Protein AF-A0A7W1GN73-F1 (afdb_monomer_lite)

pLDDT: mean 85.64, std 8.31, range [59.53, 94.75]

Radius of gyration: 16.63 Å; chains: 1; bounding box: 32×17×41 Å

Foldseek 3Di:
DDKDWDWDQDPVGIDIDIDDDDDDLVVVLVVLVVVPDPCSVVVSVVVD

Sequence (48 aa):
MAEYALVSLAPSGPAVEFRRVPYSVDELRDAVLASGRPNAERHIAMYR

Structure (mmCIF, N/CA/C/O backbone):
data_AF-A0A7W1GN73-F1
#
_entry.id   AF-A0A7W1GN73-F1
#
loop_
_atom_site.group_PDB
_atom_site.id
_atom_site.type_symbol
_atom_site.label_atom_id
_atom_site.label_alt_id
_atom_site.label_comp_id
_atom_site.label_asym_id
_atom_site.label_entity_id
_atom_site.label_seq_id
_atom_site.pdbx_PDB_ins_code
_atom_site.Cartn_x
_atom_site.Cartn_y
_atom_site.Cartn_z
_atom_site.occupancy
_atom_site.B_iso_or_equiv
_atom_site.auth_seq_id
_atom_site.auth_comp_id
_atom_site.auth_asym_id
_atom_site.auth_atom_id
_atom_site.pdbx_PDB_model_num
ATOM 1 N N . MET A 1 1 ? -1.259 -6.593 -2.506 1.00 65.44 1 MET A N 1
ATOM 2 C CA . MET A 1 1 ? -2.227 -6.108 -1.491 1.00 65.44 1 MET A CA 1
ATOM 3 C C . MET A 1 1 ? -1.442 -5.712 -0.255 1.00 65.44 1 MET A C 1
ATOM 5 O O . MET A 1 1 ? -0.584 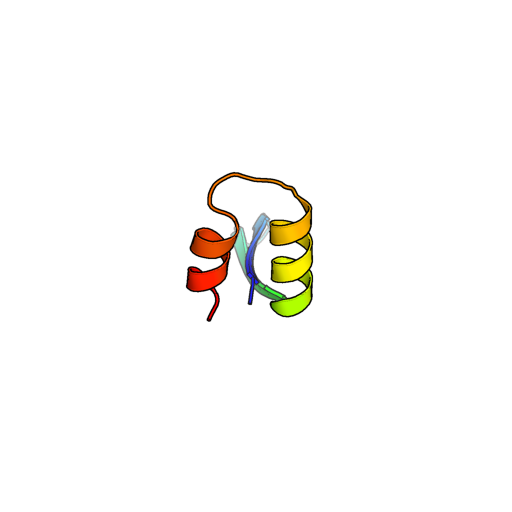-6.487 0.142 1.00 65.44 1 MET A O 1
ATOM 9 N N . ALA A 1 2 ? -1.648 -4.509 0.285 1.00 72.00 2 ALA A N 1
ATOM 10 C CA . ALA A 1 2 ? -0.9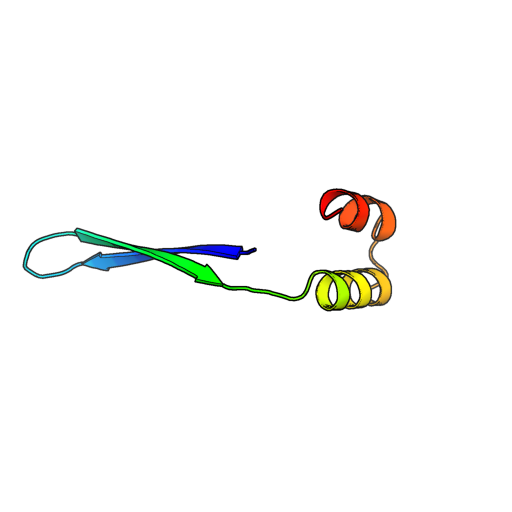28 -4.062 1.478 1.00 72.00 2 ALA A CA 1
ATOM 11 C C . ALA A 1 2 ? -1.787 -4.352 2.709 1.00 72.00 2 ALA A C 1
ATOM 13 O O . ALA A 1 2 ? -2.979 -4.033 2.712 1.00 72.00 2 ALA A O 1
ATOM 14 N N . GLU A 1 3 ? -1.185 -4.956 3.729 1.00 89.25 3 GLU A N 1
ATOM 15 C CA . GLU A 1 3 ? -1.842 -5.264 4.997 1.00 89.25 3 GLU A CA 1
ATOM 16 C C . GLU A 1 3 ? -1.193 -4.439 6.106 1.00 89.25 3 GLU A C 1
ATOM 18 O O . GLU A 1 3 ? 0.031 -4.400 6.231 1.00 89.25 3 GLU A O 1
ATOM 23 N N . TYR A 1 4 ? -2.013 -3.763 6.904 1.00 92.44 4 TYR A N 1
ATOM 24 C CA . TYR A 1 4 ? -1.562 -3.073 8.107 1.00 92.44 4 TYR A CA 1
ATOM 25 C C . TYR A 1 4 ? -2.610 -3.196 9.209 1.00 92.44 4 TYR A C 1
ATOM 27 O O . TYR A 1 4 ? -3.769 -3.538 8.961 1.00 92.44 4 TYR A O 1
ATOM 35 N N . ALA A 1 5 ? -2.191 -2.910 10.437 1.00 93.38 5 ALA A N 1
ATOM 36 C CA . ALA A 1 5 ? -3.070 -2.858 11.591 1.00 93.38 5 ALA A CA 1
ATOM 37 C C . ALA A 1 5 ? -3.058 -1.452 12.194 1.00 93.38 5 ALA A C 1
ATOM 39 O O . ALA A 1 5 ? -2.001 -0.834 12.327 1.00 93.38 5 ALA A O 1
ATOM 40 N N . LEU A 1 6 ? -4.232 -0.958 12.572 1.00 93.19 6 LEU A N 1
ATOM 41 C CA . LEU A 1 6 ? -4.376 0.212 13.427 1.00 93.19 6 LEU A CA 1
ATOM 42 C C . LEU A 1 6 ? -4.532 -0.273 14.862 1.00 93.19 6 LEU A C 1
ATOM 44 O O . LEU A 1 6 ? -5.438 -1.050 15.157 1.00 93.19 6 LEU A O 1
ATOM 48 N N . VAL A 1 7 ? -3.648 0.181 15.746 1.00 94.00 7 VAL A N 1
ATOM 49 C CA . VAL A 1 7 ? -3.724 -0.111 17.179 1.00 94.00 7 VAL A CA 1
ATOM 50 C C . VAL A 1 7 ? -4.186 1.151 17.889 1.00 94.00 7 VAL A C 1
ATOM 52 O O . VAL A 1 7 ? -3.555 2.200 17.762 1.00 94.00 7 VAL A O 1
ATOM 55 N N . SER A 1 8 ? -5.286 1.056 18.628 1.00 94.75 8 SER A N 1
ATOM 56 C CA . SER A 1 8 ? -5.827 2.158 19.417 1.00 94.75 8 SER A CA 1
ATOM 57 C C . SER A 1 8 ? -5.955 1.762 20.884 1.00 94.75 8 SER A C 1
ATOM 59 O O . SER A 1 8 ? -6.188 0.604 21.223 1.00 94.75 8 SER A O 1
ATOM 61 N N . LEU A 1 9 ? -5.774 2.735 21.775 1.00 93.62 9 LEU A N 1
ATOM 62 C CA . LEU A 1 9 ? -6.023 2.572 23.204 1.00 93.62 9 LEU A CA 1
ATOM 63 C C . LEU A 1 9 ? -7.383 3.191 23.514 1.00 93.62 9 LEU A C 1
ATOM 65 O O . LEU A 1 9 ? -7.517 4.414 23.538 1.00 93.62 9 LEU A O 1
ATOM 69 N N . ALA A 1 10 ? -8.395 2.348 23.712 1.00 86.81 10 ALA A N 1
ATOM 70 C CA . ALA A 1 10 ? -9.722 2.774 24.130 1.00 86.81 10 ALA A CA 1
ATOM 71 C C . ALA A 1 10 ? -9.874 2.643 25.658 1.00 86.81 10 ALA A C 1
ATOM 73 O O . ALA A 1 10 ? -9.145 1.870 26.287 1.00 86.81 10 ALA A O 1
ATOM 74 N N . PRO A 1 11 ? -10.852 3.328 26.279 1.00 89.12 11 PRO A N 1
ATOM 75 C CA . PRO A 1 11 ? -11.146 3.166 27.707 1.00 89.12 11 PRO A CA 1
ATOM 76 C C . PRO A 1 11 ? -11.473 1.720 28.119 1.00 89.12 11 PRO A C 1
ATOM 78 O O . PRO A 1 11 ? -11.266 1.345 29.267 1.00 89.12 11 PRO A O 1
ATOM 81 N N . SER A 1 12 ? -11.959 0.897 27.185 1.00 91.19 12 SER A N 1
ATOM 82 C CA . SER A 1 12 ? -12.240 -0.532 27.377 1.00 91.19 12 SER A CA 1
ATOM 83 C C . SER A 1 12 ? -11.020 -1.446 27.184 1.00 91.19 12 SER A C 1
ATOM 85 O O . SER A 1 12 ? -11.150 -2.658 27.334 1.00 91.19 12 SER A O 1
ATOM 87 N N . GLY A 1 13 ? -9.856 -0.892 26.824 1.00 91.94 13 GLY A N 1
ATOM 88 C CA . GLY A 1 13 ? -8.625 -1.627 26.522 1.00 91.94 13 GLY A CA 1
ATOM 89 C C . GLY A 1 13 ? -8.086 -1.390 25.101 1.00 91.94 13 GLY A C 1
ATOM 90 O O . GLY A 1 13 ? -8.670 -0.627 24.325 1.00 91.94 13 GLY A O 1
ATOM 91 N N . PRO A 1 14 ? -6.949 -2.019 24.750 1.00 93.50 14 PRO A N 1
ATOM 92 C CA . PRO A 1 14 ? -6.376 -1.931 23.412 1.00 93.50 14 PRO A CA 1
ATOM 93 C C . PRO A 1 14 ? -7.286 -2.597 22.371 1.00 93.50 14 PRO A C 1
ATOM 95 O O . PRO A 1 14 ? -7.749 -3.720 22.565 1.00 93.50 14 PRO A O 1
ATOM 98 N N . ALA A 1 15 ? -7.502 -1.915 21.250 1.00 94.0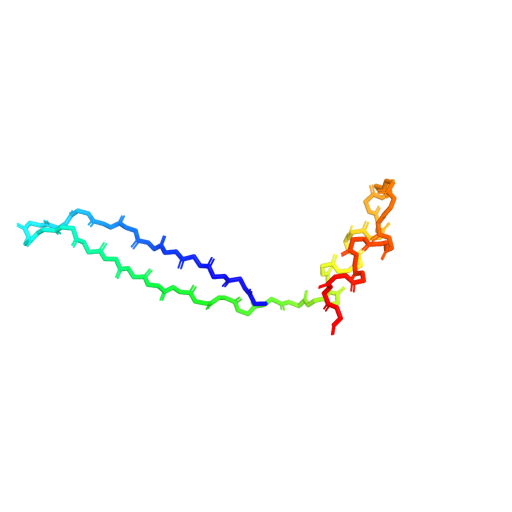0 15 ALA A N 1
ATOM 99 C CA . ALA A 1 15 ? -8.223 -2.421 20.091 1.00 94.00 15 ALA A CA 1
ATOM 100 C C . ALA A 1 15 ? -7.291 -2.478 18.874 1.00 94.00 15 ALA A C 1
ATOM 102 O O . ALA A 1 15 ? -6.420 -1.624 18.697 1.00 94.00 15 ALA A O 1
ATOM 103 N N . VAL A 1 16 ? -7.477 -3.503 18.040 1.00 93.75 16 VAL A N 1
ATOM 104 C CA . VAL A 1 16 ? -6.680 -3.727 16.830 1.00 93.75 16 VAL A CA 1
ATOM 105 C C . VAL A 1 16 ? -7.618 -3.883 15.645 1.00 93.75 16 VAL A C 1
ATOM 107 O O . VAL A 1 16 ? -8.490 -4.750 15.647 1.00 93.75 16 VAL A O 1
ATOM 110 N N . GLU A 1 17 ? -7.425 -3.056 14.624 1.00 94.31 17 GLU A N 1
ATOM 111 C CA . GLU A 1 17 ? -8.179 -3.111 13.377 1.00 94.31 17 GLU A CA 1
ATOM 112 C C . GLU A 1 17 ? -7.246 -3.468 12.219 1.00 94.31 17 GLU A C 1
ATOM 114 O O . GLU A 1 17 ? -6.357 -2.694 11.864 1.00 94.31 17 GLU A O 1
ATOM 119 N N . PHE A 1 18 ? -7.459 -4.635 11.611 1.00 93.25 18 PHE A N 1
ATOM 120 C CA . PHE A 1 18 ? -6.715 -5.061 10.429 1.00 93.25 18 PHE A CA 1
ATOM 121 C C . PHE A 1 18 ? -7.366 -4.503 9.168 1.00 93.25 18 PHE A C 1
ATOM 123 O O . PHE A 1 18 ? -8.559 -4.702 8.934 1.00 93.25 18 PHE A O 1
ATOM 130 N N . ARG A 1 19 ? -6.573 -3.838 8.328 1.00 93.50 19 ARG A N 1
ATOM 131 C CA . ARG A 1 19 ? -7.030 -3.277 7.058 1.00 93.50 19 ARG A CA 1
ATOM 132 C C . ARG A 1 19 ? -6.192 -3.791 5.903 1.00 93.50 19 ARG A C 1
ATOM 134 O O . ARG A 1 19 ? -4.973 -3.934 5.994 1.00 93.50 19 ARG A O 1
ATOM 141 N N . ARG A 1 20 ? -6.880 -4.020 4.786 1.00 91.50 20 ARG A N 1
ATOM 142 C CA . ARG A 1 20 ? -6.284 -4.329 3.488 1.00 91.50 20 ARG A CA 1
ATOM 143 C C . ARG A 1 20 ? -6.543 -3.168 2.553 1.00 91.50 20 ARG A C 1
ATOM 145 O O . ARG A 1 20 ? -7.691 -2.757 2.403 1.00 91.50 20 ARG A O 1
ATOM 152 N N . VAL A 1 21 ? -5.494 -2.667 1.913 1.00 89.38 21 VAL A N 1
ATOM 153 C CA . VAL A 1 21 ? -5.627 -1.625 0.892 1.00 89.38 21 VAL A CA 1
ATOM 154 C C . VAL A 1 21 ? -5.226 -2.206 -0.464 1.00 89.38 21 VAL A C 1
ATOM 156 O O . VAL A 1 21 ? -4.108 -2.726 -0.604 1.00 89.38 21 VAL A O 1
ATOM 159 N N . PRO A 1 22 ? -6.136 -2.184 -1.458 1.00 87.81 22 PRO A N 1
ATOM 160 C CA . PRO A 1 22 ? -5.782 -2.546 -2.819 1.00 87.81 22 PRO A CA 1
ATOM 161 C C . PRO A 1 22 ? -4.802 -1.509 -3.375 1.00 87.81 22 PRO A C 1
ATOM 163 O O . PRO A 1 22 ? -4.947 -0.314 -3.137 1.00 87.81 22 PRO A O 1
ATOM 166 N N . TYR A 1 23 ? -3.802 -1.975 -4.116 1.00 86.31 23 TYR A N 1
ATOM 167 C CA . TYR A 1 23 ? -2.878 -1.119 -4.853 1.00 86.31 23 TYR A CA 1
ATOM 168 C C . TYR A 1 23 ? -2.550 -1.768 -6.194 1.00 86.31 23 TYR A C 1
ATOM 170 O O . TYR A 1 23 ? -2.614 -2.996 -6.323 1.00 86.31 23 TYR A O 1
ATOM 178 N N . SER A 1 24 ? -2.196 -0.943 -7.178 1.00 89.31 24 SER A N 1
ATOM 179 C CA . SER A 1 24 ? -1.810 -1.410 -8.505 1.00 89.31 24 SER A CA 1
ATOM 180 C C . SER A 1 24 ? -0.372 -1.925 -8.494 1.00 89.31 24 SER A C 1
ATOM 182 O O . SER A 1 24 ? 0.575 -1.190 -8.210 1.00 89.31 24 SER A O 1
ATOM 184 N N . VAL A 1 25 ? -0.207 -3.213 -8.798 1.00 87.38 25 VAL A N 1
ATOM 185 C CA . VAL A 1 25 ? 1.123 -3.816 -8.963 1.00 87.38 25 VAL A CA 1
ATOM 186 C C . VAL A 1 25 ? 1.817 -3.249 -10.203 1.00 87.38 25 VAL A C 1
ATOM 188 O O . VAL A 1 25 ? 3.033 -3.076 -10.183 1.00 87.38 25 VAL A O 1
ATOM 191 N N . ASP A 1 26 ? 1.059 -2.901 -11.245 1.00 88.94 26 ASP A N 1
ATOM 192 C CA . ASP A 1 26 ? 1.600 -2.289 -12.459 1.00 88.94 26 ASP A CA 1
ATOM 193 C C . ASP A 1 26 ? 2.16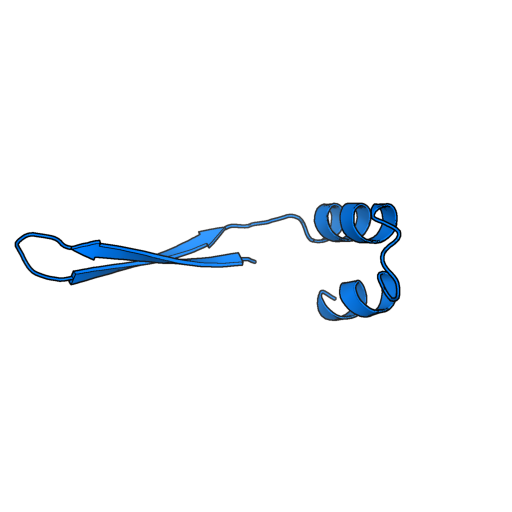1 -0.886 -12.187 1.00 88.94 26 ASP A C 1
ATOM 195 O O . ASP A 1 26 ? 3.291 -0.603 -12.571 1.00 88.94 26 ASP A O 1
ATOM 199 N N . GLU A 1 27 ? 1.451 -0.043 -11.429 1.00 90.69 27 GLU A N 1
ATOM 200 C CA . GLU A 1 27 ? 1.961 1.286 -11.045 1.00 90.69 27 GLU A CA 1
ATOM 201 C C . GLU A 1 27 ? 3.211 1.181 -10.161 1.00 90.69 27 GLU A C 1
ATOM 203 O O . GLU A 1 27 ? 4.177 1.928 -10.338 1.00 90.69 27 GLU A O 1
ATOM 208 N N . LEU A 1 28 ? 3.227 0.222 -9.226 1.00 87.31 28 LEU A N 1
ATOM 209 C CA . LEU A 1 28 ? 4.398 -0.046 -8.392 1.00 87.31 28 LEU A CA 1
ATOM 210 C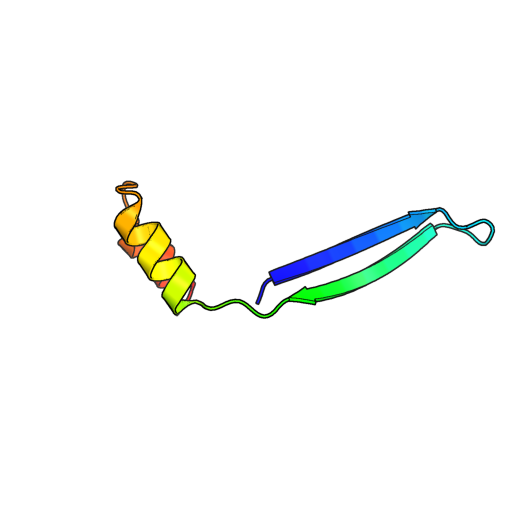 C . LEU A 1 28 ? 5.590 -0.506 -9.238 1.00 87.31 28 LEU A C 1
ATOM 212 O O . LEU A 1 28 ? 6.714 -0.052 -9.014 1.00 87.31 28 LEU A O 1
ATOM 216 N N . ARG A 1 29 ? 5.357 -1.395 -10.210 1.00 87.12 29 ARG A N 1
ATOM 217 C CA . ARG A 1 29 ? 6.384 -1.854 -11.146 1.00 87.12 29 ARG A CA 1
ATOM 218 C C . ARG A 1 29 ? 6.986 -0.675 -11.896 1.00 87.12 29 ARG A C 1
ATOM 220 O O . ARG A 1 29 ? 8.207 -0.533 -11.906 1.00 87.12 29 ARG A O 1
ATOM 227 N N . ASP A 1 30 ? 6.146 0.154 -12.499 1.00 90.31 30 ASP A N 1
ATOM 228 C CA . ASP A 1 30 ? 6.594 1.252 -13.348 1.00 90.31 30 ASP A CA 1
ATOM 229 C C . ASP A 1 30 ? 7.390 2.281 -12.528 1.00 90.31 30 ASP A C 1
ATOM 231 O O . ASP A 1 30 ? 8.469 2.708 -12.945 1.00 90.31 30 ASP A O 1
ATOM 235 N N . ALA A 1 31 ? 6.951 2.579 -11.299 1.00 89.38 31 ALA A N 1
ATOM 236 C CA . ALA A 1 31 ? 7.691 3.425 -10.363 1.00 89.38 31 ALA A CA 1
ATOM 237 C C . ALA A 1 31 ? 9.053 2.827 -9.956 1.00 89.38 31 ALA A C 1
ATOM 239 O O . ALA A 1 31 ? 10.052 3.546 -9.869 1.00 89.38 31 ALA A O 1
ATOM 240 N N . VAL A 1 32 ? 9.129 1.512 -9.716 1.00 88.00 32 VAL A N 1
ATOM 241 C CA . VAL A 1 32 ? 10.382 0.830 -9.351 1.00 88.00 32 VAL A CA 1
ATOM 242 C C . VAL A 1 32 ? 11.363 0.806 -10.525 1.00 88.00 32 VAL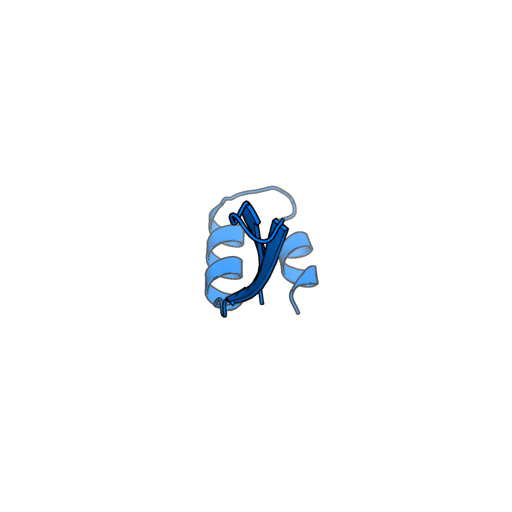 A C 1
ATOM 244 O O . VAL A 1 32 ? 12.541 1.096 -10.310 1.00 88.00 32 VAL A O 1
ATOM 247 N N . LEU A 1 33 ? 10.905 0.537 -11.751 1.00 86.88 33 LEU A N 1
ATOM 248 C CA . LEU A 1 33 ? 11.748 0.609 -12.953 1.00 86.88 33 LEU A CA 1
ATOM 249 C C . LEU A 1 33 ? 12.247 2.040 -13.203 1.00 86.88 33 LEU A C 1
ATOM 251 O O . LEU A 1 33 ? 13.434 2.236 -13.458 1.00 86.88 33 LEU A O 1
ATOM 255 N N . ALA A 1 34 ? 11.377 3.042 -13.049 1.00 89.25 34 ALA A N 1
ATOM 256 C CA . ALA A 1 34 ? 11.732 4.450 -13.227 1.00 89.25 34 ALA A CA 1
ATOM 257 C C . ALA A 1 34 ? 12.703 4.979 -12.156 1.00 89.25 34 ALA A C 1
ATOM 259 O O . ALA A 1 34 ? 13.420 5.948 -12.394 1.00 89.25 34 ALA A O 1
ATOM 260 N N . SER A 1 35 ? 12.764 4.345 -10.980 1.00 85.12 35 SER A N 1
ATOM 261 C CA . SER A 1 35 ? 13.608 4.796 -9.865 1.00 85.12 35 SER A CA 1
ATOM 262 C C . SER A 1 35 ? 15.119 4.639 -10.093 1.00 85.12 35 SER A C 1
ATOM 264 O O . SER A 1 35 ? 15.905 5.130 -9.283 1.00 85.12 35 SER A O 1
ATOM 266 N N . GLY A 1 36 ? 15.540 3.916 -11.140 1.00 83.62 36 GLY A N 1
ATOM 267 C CA . GLY A 1 36 ? 16.956 3.666 -11.440 1.00 83.62 36 GLY A CA 1
ATOM 268 C C . GLY A 1 36 ? 17.682 2.809 -10.394 1.00 83.62 36 GLY A C 1
ATOM 269 O O . GLY A 1 36 ? 18.911 2.739 -10.394 1.00 83.62 36 GLY A O 1
ATOM 270 N N . ARG A 1 37 ? 16.947 2.166 -9.475 1.00 81.50 37 ARG A N 1
ATOM 271 C CA . ARG A 1 37 ? 17.537 1.327 -8.428 1.00 81.50 37 ARG A CA 1
ATOM 272 C C . ARG A 1 37 ? 18.213 0.087 -9.031 1.00 81.50 37 ARG A C 1
ATOM 274 O O . ARG A 1 37 ? 17.620 -0.578 -9.885 1.00 81.50 37 ARG A O 1
ATOM 281 N N . PRO A 1 38 ? 19.408 -0.293 -8.544 1.00 76.56 38 PRO A N 1
ATOM 282 C CA . PRO A 1 38 ? 20.023 -1.552 -8.937 1.00 76.56 38 PRO A CA 1
ATOM 283 C C . PRO A 1 38 ? 19.090 -2.723 -8.605 1.00 76.56 38 PRO A C 1
ATOM 285 O O . PRO A 1 38 ? 18.458 -2.740 -7.549 1.00 76.56 38 PRO A O 1
ATOM 288 N N . ASN A 1 39 ? 19.024 -3.719 -9.492 1.00 80.06 39 ASN A N 1
ATOM 289 C CA . ASN A 1 39 ? 18.161 -4.902 -9.359 1.00 80.06 39 ASN A CA 1
ATOM 290 C C . ASN A 1 39 ? 16.644 -4.617 -9.336 1.00 80.06 39 ASN A C 1
ATOM 292 O O . ASN A 1 39 ? 15.886 -5.464 -8.859 1.00 80.06 39 ASN A O 1
ATOM 296 N N . ALA A 1 40 ? 16.182 -3.474 -9.861 1.00 77.88 40 ALA A N 1
ATOM 297 C CA . ALA A 1 40 ? 14.755 -3.147 -9.963 1.00 77.88 40 ALA A CA 1
ATOM 298 C C . ALA A 1 40 ? 13.930 -4.292 -10.586 1.00 77.88 40 ALA A C 1
ATOM 300 O O . ALA A 1 40 ? 12.922 -4.707 -10.015 1.00 77.88 40 ALA A O 1
ATOM 301 N N . GLU A 1 41 ? 14.414 -4.886 -11.681 1.00 78.25 41 GLU A N 1
ATOM 302 C CA . GLU A 1 41 ? 13.766 -6.026 -12.349 1.00 78.25 41 GLU A CA 1
ATOM 303 C C . GLU A 1 41 ? 13.616 -7.252 -11.434 1.00 78.25 41 GLU A C 1
ATOM 305 O O . GLU A 1 41 ? 12.563 -7.890 -11.397 1.00 78.25 41 GLU A O 1
ATOM 310 N N . ARG A 1 42 ? 14.645 -7.556 -10.633 1.00 77.94 42 ARG A N 1
ATOM 311 C CA . ARG A 1 42 ? 14.631 -8.686 -9.694 1.00 77.94 42 ARG A CA 1
ATOM 312 C C . ARG A 1 42 ? 13.690 -8.439 -8.514 1.00 77.94 42 ARG A C 1
ATOM 314 O O . ARG A 1 42 ? 13.088 -9.386 -8.019 1.00 77.94 42 ARG A O 1
ATOM 321 N N . HIS A 1 43 ? 13.549 -7.189 -8.074 1.00 73.88 43 HIS A N 1
ATOM 322 C CA . HIS A 1 43 ? 12.601 -6.808 -7.027 1.00 73.88 43 HIS A CA 1
ATOM 323 C C . HIS A 1 43 ? 11.150 -6.936 -7.512 1.00 73.88 43 HIS A C 1
ATOM 325 O O . HIS A 1 43 ? 10.309 -7.454 -6.787 1.00 73.88 43 HIS A O 1
ATOM 331 N N . ILE A 1 44 ? 10.867 -6.548 -8.757 1.00 78.69 44 ILE A N 1
ATOM 332 C CA . ILE A 1 44 ? 9.530 -6.667 -9.360 1.00 78.69 44 ILE A CA 1
ATOM 333 C C . ILE A 1 44 ? 9.124 -8.130 -9.565 1.00 78.69 44 ILE A C 1
ATOM 335 O O . ILE A 1 44 ? 7.953 -8.463 -9.394 1.00 78.69 44 ILE A O 1
ATOM 339 N N . ALA A 1 45 ? 10.072 -9.019 -9.879 1.00 76.44 45 ALA A N 1
ATOM 340 C CA . ALA A 1 45 ? 9.797 -10.445 -10.062 1.00 76.44 45 ALA A CA 1
ATOM 341 C C . ALA A 1 45 ? 9.177 -11.128 -8.823 1.00 76.44 45 ALA A C 1
ATOM 343 O O . ALA A 1 45 ? 8.555 -12.174 -8.970 1.00 76.44 45 ALA A O 1
ATOM 344 N N . MET A 1 46 ? 9.307 -10.538 -7.628 1.00 72.56 46 MET A N 1
ATOM 345 C CA . MET A 1 46 ? 8.688 -11.035 -6.389 1.00 72.56 46 MET A CA 1
ATOM 346 C C . MET A 1 46 ? 7.185 -10.736 -6.279 1.00 72.56 46 MET A C 1
ATOM 348 O O . MET A 1 46 ? 6.530 -11.263 -5.386 1.00 72.56 46 MET A O 1
ATOM 352 N N . TYR A 1 47 ? 6.651 -9.877 -7.150 1.00 69.81 47 TYR A N 1
ATOM 353 C CA . TYR A 1 47 ? 5.251 -9.442 -7.135 1.00 69.81 47 TYR A CA 1
ATOM 354 C C . TYR A 1 47 ? 4.427 -10.026 -8.301 1.00 69.81 47 TYR A C 1
ATOM 356 O O . TYR A 1 47 ? 3.301 -9.578 -8.519 1.00 69.81 47 TYR A O 1
ATOM 364 N N . ARG A 1 48 ? 4.992 -10.983 -9.055 1.00 59.53 48 ARG A N 1
ATOM 365 C CA . ARG A 1 48 ? 4.286 -11.824 -10.040 1.00 59.53 48 ARG A CA 1
ATOM 366 C C . ARG A 1 48 ? 3.604 -12.997 -9.350 1.00 59.53 48 ARG A C 1
ATOM 368 O O . ARG A 1 48 ? 2.501 -13.350 -9.813 1.00 59.53 48 ARG A O 1
#

Secondary structure (DSSP, 8-state):
-EEEEEEEEETTEEEEEEEEE---HHHHHHHHHHTT-TTHHHHHGGG-